Protein AF-A0A329RG04-F1 (afdb_monomer_lite)

InterPro domains:
  IPR012337 Ribonuclease H-like superfamily [SSF53098] (7-41)
  IPR036397 Ribonuclease H superfamily [G3DSA:3.30.420.10] (1-41)

Structure (mmCIF, N/CA/C/O backbone):
data_AF-A0A329RG04-F1
#
_entry.id   AF-A0A329RG04-F1
#
loop_
_atom_site.group_PDB
_atom_site.id
_atom_site.type_symbol
_atom_site.label_atom_id
_atom_site.label_alt_id
_atom_site.label_comp_id
_atom_site.label_asym_id
_atom_site.label_entity_id
_atom_site.label_seq_id
_atom_site.pdbx_PDB_ins_code
_atom_site.Cartn_x
_atom_site.Cartn_y
_atom_site.Cartn_z
_atom_site.occupancy
_atom_site.B_iso_or_equiv
_atom_site.auth_seq_id
_atom_sit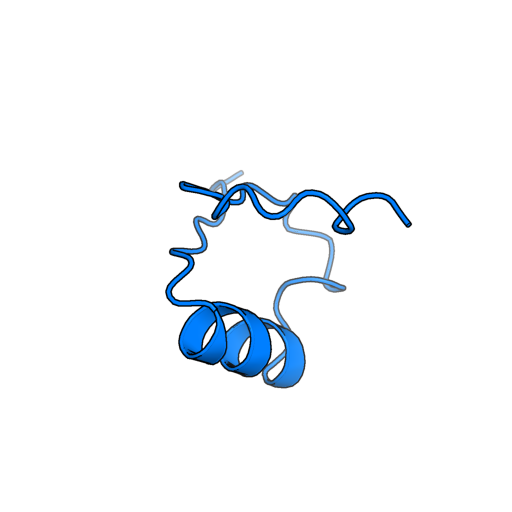e.auth_comp_id
_atom_site.auth_asym_id
_atom_site.auth_atom_id
_atom_site.pdbx_PDB_model_num
ATOM 1 N N . MET A 1 1 ? 4.019 -13.859 11.880 1.00 48.19 1 MET A N 1
ATOM 2 C CA . MET A 1 1 ? 3.559 -13.183 10.647 1.00 48.19 1 MET A CA 1
ATOM 3 C C . MET A 1 1 ? 3.468 -11.699 10.962 1.00 48.19 1 MET A C 1
ATOM 5 O O . MET A 1 1 ? 2.784 -11.338 11.909 1.00 48.19 1 MET A O 1
ATOM 9 N N . GLU A 1 2 ? 4.234 -10.860 10.269 1.00 56.53 2 GLU A N 1
ATOM 10 C CA . GLU A 1 2 ? 4.479 -9.450 10.650 1.00 56.53 2 GLU A CA 1
ATOM 11 C C . GLU A 1 2 ? 3.216 -8.565 10.597 1.00 56.53 2 GLU A C 1
ATOM 13 O O . GLU A 1 2 ? 3.141 -7.508 11.210 1.00 56.53 2 GLU A O 1
ATOM 18 N N . ASN A 1 3 ? 2.177 -9.051 9.925 1.00 60.75 3 ASN A N 1
ATOM 19 C CA . ASN A 1 3 ? 0.852 -8.459 9.767 1.00 60.75 3 ASN A CA 1
ATOM 20 C C . ASN A 1 3 ? -0.241 -9.156 10.608 1.00 60.75 3 ASN A C 1
ATOM 22 O O . ASN A 1 3 ? -1.421 -8.931 10.371 1.00 60.75 3 ASN A O 1
ATOM 26 N N . ALA A 1 4 ? 0.125 -10.001 11.581 1.00 65.50 4 ALA A N 1
ATOM 27 C CA . ALA A 1 4 ? -0.819 -10.752 12.424 1.00 65.50 4 ALA A CA 1
ATOM 28 C C . ALA A 1 4 ? -1.432 -9.941 13.576 1.00 65.50 4 ALA A C 1
ATOM 30 O O . ALA A 1 4 ? -2.113 -10.496 14.434 1.00 65.50 4 ALA A O 1
ATOM 31 N N . THR A 1 5 ? -1.171 -8.638 13.636 1.00 65.44 5 THR A N 1
ATOM 32 C CA . THR A 1 5 ? -1.808 -7.805 14.649 1.00 65.44 5 THR A CA 1
ATOM 33 C C . THR A 1 5 ? -3.160 -7.363 14.103 1.00 65.44 5 THR A C 1
ATOM 35 O O . THR A 1 5 ? -3.205 -6.765 13.034 1.00 65.44 5 THR A O 1
ATOM 38 N N . ASP A 1 6 ? -4.239 -7.555 14.863 1.00 65.19 6 ASP A N 1
ATOM 39 C CA . ASP A 1 6 ? -5.600 -7.029 14.608 1.00 65.19 6 ASP A CA 1
ATOM 40 C C . ASP A 1 6 ? -5.666 -5.478 14.548 1.00 65.19 6 ASP A C 1
ATOM 42 O O . ASP A 1 6 ? -6.709 -4.834 14.557 1.00 65.19 6 ASP A O 1
ATOM 46 N N . LYS A 1 7 ? -4.507 -4.821 14.486 1.00 68.75 7 LYS A N 1
ATOM 47 C CA . LYS A 1 7 ? -4.375 -3.385 14.320 1.00 68.75 7 LYS A CA 1
ATOM 48 C C . LYS A 1 7 ? -4.443 -3.069 12.836 1.00 68.75 7 LYS A C 1
ATOM 50 O O . LYS A 1 7 ? -3.533 -3.380 12.069 1.00 68.75 7 LYS A O 1
ATOM 55 N N . LYS A 1 8 ? -5.506 -2.367 12.447 1.00 71.69 8 LYS A N 1
ATOM 56 C CA . LYS A 1 8 ? -5.620 -1.765 11.120 1.00 71.69 8 LYS A CA 1
ATOM 57 C C . LYS A 1 8 ? -4.430 -0.832 10.885 1.00 71.69 8 LYS A C 1
ATOM 59 O O . LYS A 1 8 ? -4.284 0.188 11.564 1.00 71.69 8 LYS A O 1
ATOM 64 N N . ILE A 1 9 ? -3.577 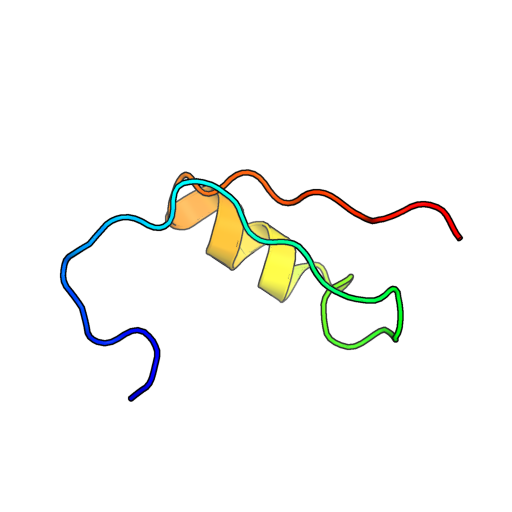-1.182 9.924 1.00 71.56 9 ILE A N 1
ATOM 65 C CA . ILE A 1 9 ? -2.524 -0.286 9.446 1.00 71.56 9 ILE A CA 1
ATOM 66 C C . ILE A 1 9 ? -3.209 0.990 8.924 1.00 71.56 9 ILE A C 1
ATOM 68 O O . ILE A 1 9 ? -4.250 0.940 8.274 1.00 71.56 9 ILE A O 1
ATOM 72 N N . LYS A 1 10 ? -2.687 2.160 9.306 1.00 72.12 10 LYS A N 1
ATOM 73 C CA . LYS A 1 10 ? -3.253 3.457 8.892 1.00 72.12 10 LYS A CA 1
ATOM 74 C C . LYS A 1 10 ? -2.635 3.962 7.588 1.00 72.12 10 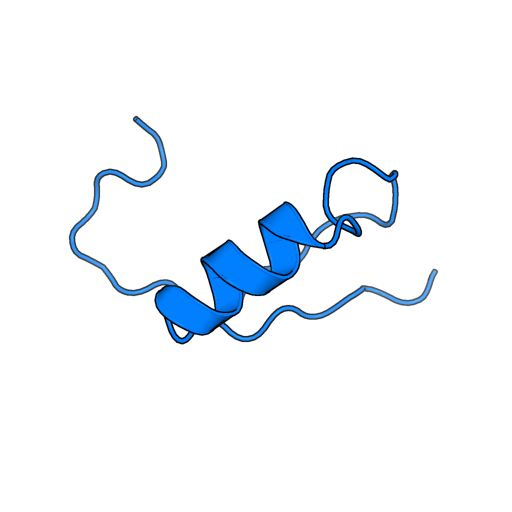LYS A C 1
ATOM 76 O O . LYS A 1 10 ? -3.291 4.685 6.842 1.00 72.12 10 LYS A O 1
ATOM 81 N N . ARG A 1 11 ? -1.369 3.619 7.336 1.00 71.12 11 ARG A N 1
ATOM 82 C CA . ARG A 1 11 ? -0.580 4.102 6.197 1.00 71.12 11 ARG A CA 1
ATOM 83 C C . ARG A 1 11 ? 0.569 3.141 5.918 1.00 71.12 11 ARG A C 1
ATOM 85 O O . ARG A 1 11 ? 1.270 2.757 6.852 1.00 71.12 11 ARG A O 1
ATOM 92 N N . LEU A 1 12 ? 0.766 2.791 4.651 1.00 77.19 12 LEU A N 1
ATOM 93 C CA . LEU A 1 12 ? 1.896 1.985 4.196 1.00 77.19 12 LEU A CA 1
ATOM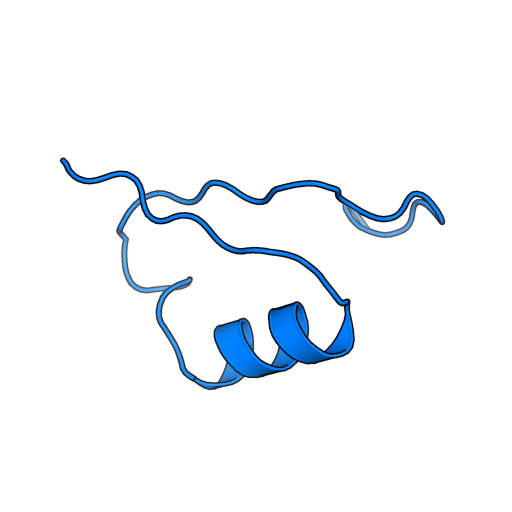 94 C C . LEU A 1 12 ? 2.772 2.828 3.263 1.00 77.19 12 LEU A C 1
ATOM 96 O O . LEU A 1 12 ? 2.292 3.247 2.208 1.00 77.19 12 LEU A O 1
ATOM 100 N N . ARG A 1 13 ? 4.043 3.028 3.638 1.00 77.25 13 ARG A N 1
ATOM 101 C CA . ARG A 1 13 ? 5.086 3.563 2.751 1.00 77.25 13 ARG A CA 1
ATOM 102 C C . ARG A 1 13 ? 5.982 2.427 2.274 1.00 77.25 13 ARG A C 1
ATOM 104 O O . ARG A 1 13 ? 6.424 1.612 3.082 1.00 77.25 13 ARG A O 1
ATOM 111 N N . SER A 1 14 ? 6.241 2.389 0.976 1.00 72.44 14 SER A N 1
ATOM 112 C CA . SER A 1 14 ? 7.148 1.428 0.353 1.00 72.44 14 SER 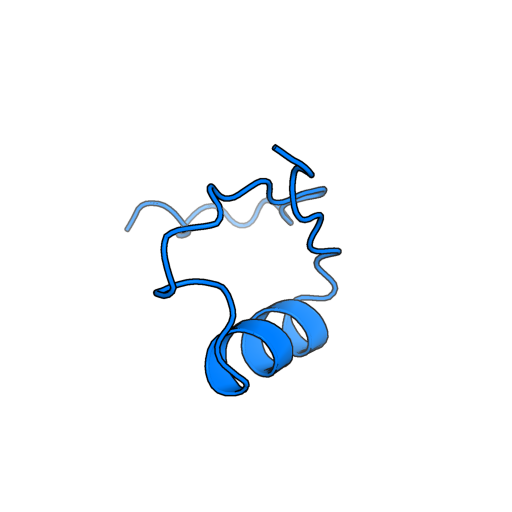A CA 1
ATOM 113 C C . SER A 1 14 ? 8.093 2.164 -0.582 1.00 72.44 14 SER A C 1
ATOM 115 O O . SER A 1 14 ? 7.714 3.167 -1.184 1.00 72.44 14 SER A O 1
ATOM 117 N N . ASP A 1 15 ? 9.315 1.655 -0.689 1.00 75.81 15 ASP A N 1
ATOM 118 C CA . ASP A 1 15 ? 10.262 2.097 -1.704 1.00 75.81 15 ASP A CA 1
ATOM 119 C C . ASP A 1 15 ? 9.786 1.674 -3.110 1.00 75.81 15 ASP A C 1
ATOM 121 O O . ASP A 1 15 ? 9.083 0.667 -3.263 1.00 75.81 15 ASP A O 1
ATOM 125 N N . ASN A 1 16 ? 10.167 2.438 -4.139 1.00 68.00 16 ASN A N 1
ATOM 126 C CA . ASN A 1 16 ? 9.723 2.253 -5.527 1.00 68.00 16 ASN A CA 1
ATOM 127 C C . ASN A 1 16 ? 10.260 0.980 -6.202 1.00 68.00 16 ASN A C 1
ATOM 129 O O . ASN A 1 16 ? 10.001 0.764 -7.387 1.00 68.00 16 ASN A O 1
ATOM 133 N N . GLY A 1 17 ? 10.984 0.122 -5.482 1.00 67.50 17 GLY A N 1
ATOM 134 C CA . GLY A 1 17 ? 11.480 -1.163 -5.960 1.00 67.50 17 GLY A CA 1
ATOM 135 C C . GLY A 1 17 ? 10.382 -2.182 -6.289 1.00 67.50 17 GLY A C 1
ATOM 136 O O . GLY A 1 17 ? 10.292 -3.190 -5.601 1.00 67.50 17 GLY A O 1
ATOM 137 N N . GLY A 1 18 ? 9.566 -1.930 -7.325 1.00 67.62 18 GLY A N 1
ATOM 138 C CA . GLY A 1 18 ? 8.748 -2.830 -8.169 1.00 67.62 18 GLY A CA 1
ATOM 139 C C . GLY A 1 18 ? 7.775 -3.829 -7.517 1.00 67.62 18 GLY A C 1
ATOM 140 O O . GLY A 1 18 ? 6.642 -3.989 -7.967 1.00 67.62 18 GLY A O 1
ATOM 141 N N . LYS A 1 19 ? 8.183 -4.512 -6.448 1.00 70.00 19 LYS A N 1
ATOM 142 C CA . LYS A 1 19 ? 7.432 -5.532 -5.709 1.00 70.00 19 LYS A CA 1
ATOM 143 C C . LYS A 1 19 ? 6.112 -5.020 -5.134 1.00 70.00 19 LYS A C 1
ATOM 145 O O . LYS A 1 19 ? 5.186 -5.812 -4.985 1.00 70.00 19 LYS A O 1
ATOM 150 N N . TYR A 1 20 ? 6.006 -3.722 -4.859 1.00 67.69 20 TYR A N 1
ATOM 151 C CA . TYR A 1 20 ? 4.837 -3.120 -4.210 1.00 67.69 20 TYR A CA 1
ATOM 152 C C . TYR A 1 20 ? 3.984 -2.254 -5.146 1.00 67.69 20 TYR A C 1
ATOM 154 O O . TYR A 1 20 ? 2.985 -1.684 -4.725 1.00 67.69 20 TYR A O 1
ATOM 162 N N . THR A 1 21 ? 4.308 -2.189 -6.440 1.00 69.31 21 THR A N 1
ATOM 163 C CA . THR A 1 21 ? 3.541 -1.390 -7.416 1.00 69.31 21 THR A CA 1
ATOM 164 C C . THR A 1 21 ? 2.533 -2.219 -8.225 1.00 69.31 21 THR A C 1
ATOM 166 O O . THR A 1 21 ? 1.727 -1.667 -8.981 1.00 69.31 21 THR A O 1
ATOM 169 N N . GLY A 1 22 ? 2.527 -3.545 -8.046 1.00 76.62 22 GLY A N 1
ATOM 170 C CA . GLY A 1 22 ? 1.686 -4.476 -8.798 1.00 76.62 22 GLY A CA 1
ATOM 171 C C . GLY A 1 22 ? 0.185 -4.379 -8.491 1.00 76.62 22 GLY A C 1
ATOM 172 O O . GLY A 1 22 ? -0.238 -4.066 -7.378 1.00 76.62 22 GLY A O 1
ATOM 173 N N . ARG A 1 23 ? -0.652 -4.738 -9.479 1.00 82.56 23 ARG A N 1
ATOM 174 C CA . ARG A 1 23 ? -2.128 -4.717 -9.369 1.00 82.56 23 ARG A CA 1
ATOM 175 C C . ARG A 1 23 ? -2.653 -5.539 -8.187 1.00 82.56 23 ARG A C 1
ATOM 177 O O . ARG A 1 23 ? -3.564 -5.093 -7.501 1.00 82.56 23 ARG A O 1
ATOM 184 N N . ARG A 1 24 ? -2.045 -6.701 -7.921 1.00 81.25 24 ARG A N 1
ATOM 185 C CA . ARG A 1 24 ? -2.404 -7.571 -6.785 1.00 81.25 24 ARG A CA 1
ATOM 186 C C . ARG A 1 24 ? -2.175 -6.893 -5.433 1.00 81.25 24 ARG A C 1
ATOM 188 O O . ARG A 1 24 ? -2.964 -7.078 -4.516 1.00 81.25 24 ARG A O 1
ATOM 195 N N . PHE A 1 25 ? -1.123 -6.085 -5.324 1.00 77.88 25 PHE A N 1
ATOM 196 C CA . PHE A 1 25 ? -0.814 -5.363 -4.095 1.00 77.88 25 PHE A CA 1
ATOM 197 C C . PHE A 1 25 ? -1.798 -4.214 -3.861 1.00 77.8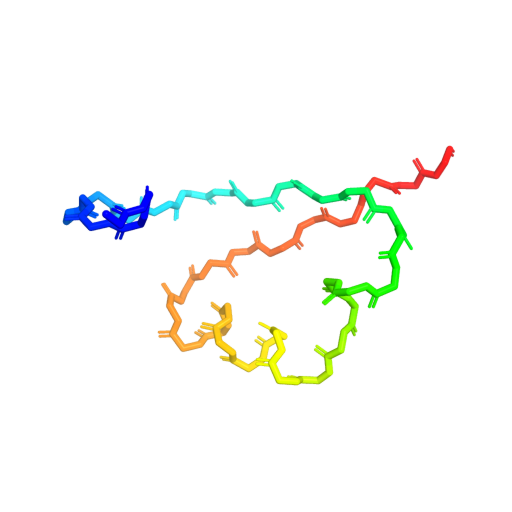8 25 PHE A C 1
ATOM 199 O O . PHE A 1 25 ? -2.317 -4.057 -2.759 1.00 77.88 25 PHE A O 1
ATOM 206 N N . LYS A 1 26 ? -2.148 -3.477 -4.923 1.00 78.56 26 LYS A N 1
ATOM 207 C CA . LYS A 1 26 ? -3.203 -2.453 -4.867 1.00 78.56 26 LYS A CA 1
ATOM 208 C C . LYS A 1 26 ? -4.555 -3.034 -4.455 1.00 78.56 26 LYS A C 1
ATOM 210 O O . LYS A 1 26 ? -5.236 -2.437 -3.629 1.00 78.56 26 LYS A O 1
ATOM 215 N N . ASP A 1 27 ? -4.923 -4.191 -5.000 1.00 83.50 27 ASP A N 1
ATOM 216 C CA . ASP A 1 27 ? -6.184 -4.865 -4.675 1.00 83.50 27 ASP A CA 1
ATOM 217 C C . ASP A 1 27 ? -6.244 -5.291 -3.199 1.00 83.50 27 ASP A C 1
ATOM 219 O O . ASP A 1 27 ? -7.207 -4.990 -2.494 1.00 83.50 27 ASP A O 1
ATOM 223 N N . TYR A 1 28 ? -5.151 -5.871 -2.690 1.00 82.44 28 TYR A N 1
ATOM 224 C CA . TYR A 1 28 ? -5.001 -6.208 -1.274 1.00 82.44 28 TYR A CA 1
ATOM 225 C C . TYR A 1 28 ? -5.150 -4.981 -0.357 1.00 82.44 28 TYR A C 1
ATOM 227 O O . TYR A 1 28 ? -5.889 -5.026 0.630 1.00 82.44 28 TYR A O 1
ATOM 235 N N . LEU A 1 29 ? -4.491 -3.866 -0.691 1.00 79.31 29 LEU A N 1
ATOM 236 C CA . LEU A 1 29 ? -4.587 -2.631 0.091 1.00 79.31 29 LEU A CA 1
ATOM 237 C C . LEU A 1 29 ? -5.994 -2.030 0.049 1.00 79.31 29 LEU A C 1
ATOM 239 O O . LEU A 1 29 ? -6.499 -1.610 1.091 1.00 79.31 29 LEU A O 1
ATOM 243 N N . ASN A 1 30 ? -6.653 -2.064 -1.113 1.00 78.25 30 ASN A N 1
ATOM 244 C CA . ASN A 1 30 ? -8.035 -1.617 -1.266 1.00 78.25 30 ASN A CA 1
ATOM 245 C C . ASN A 1 30 ? -8.984 -2.442 -0.382 1.00 78.25 30 ASN A C 1
ATOM 247 O O . ASN A 1 30 ? -9.742 -1.885 0.409 1.00 78.25 30 ASN A O 1
ATOM 251 N N . ARG A 1 31 ? -8.861 -3.776 -0.415 1.00 81.94 31 ARG A N 1
ATOM 252 C CA . ARG A 1 31 ? -9.663 -4.684 0.420 1.00 81.94 31 ARG A CA 1
ATOM 253 C C . ARG A 1 31 ? -9.437 -4.470 1.917 1.00 81.94 31 ARG A C 1
ATOM 255 O O . ARG A 1 31 ? -10.359 -4.618 2.711 1.00 81.94 31 ARG A O 1
ATOM 262 N N . SER A 1 32 ? -8.218 -4.111 2.306 1.00 75.25 32 SER A N 1
ATOM 263 C CA . SER A 1 32 ? -7.859 -3.830 3.698 1.00 75.25 32 SER A CA 1
ATOM 264 C C . SER A 1 32 ? -8.232 -2.399 4.145 1.00 75.25 32 SER A C 1
ATOM 266 O O . SER A 1 32 ? -8.123 -2.056 5.325 1.00 75.25 32 SER A O 1
ATOM 268 N N . GLY A 1 33 ? -8.687 -1.541 3.222 1.00 74.75 33 GLY A N 1
ATOM 269 C CA . GLY A 1 33 ? -8.976 -0.128 3.485 1.00 74.75 33 GLY A CA 1
ATOM 270 C C . GLY A 1 33 ? -7.724 0.690 3.816 1.00 74.75 33 GLY A C 1
ATOM 271 O O . GLY A 1 33 ? -7.806 1.682 4.542 1.00 74.75 33 GLY A O 1
ATOM 272 N N . ASN A 1 34 ? -6.568 0.239 3.330 1.00 75.50 34 ASN A N 1
ATOM 273 C CA . ASN A 1 34 ? -5.264 0.837 3.561 1.00 75.50 34 ASN A CA 1
ATOM 274 C C . ASN A 1 34 ? -4.902 1.777 2.409 1.00 75.50 34 ASN A C 1
ATOM 276 O O . ASN A 1 34 ? -4.886 1.374 1.247 1.00 75.50 34 ASN A O 1
ATOM 280 N N . LYS A 1 35 ? -4.564 3.031 2.730 1.00 76.56 35 LYS A N 1
ATOM 281 C CA . LYS A 1 35 ? -4.039 3.977 1.739 1.00 76.56 35 LYS A CA 1
ATOM 282 C C . LYS A 1 35 ? -2.545 3.722 1.533 1.00 76.56 35 LYS A C 1
ATOM 284 O O . LYS A 1 35 ? -1.769 3.752 2.491 1.00 76.56 35 LYS A O 1
ATOM 289 N N . HIS A 1 36 ? -2.170 3.460 0.283 1.00 75.19 36 HIS A N 1
ATOM 290 C CA . HIS A 1 36 ? -0.778 3.356 -0.141 1.00 75.19 36 HIS A CA 1
ATOM 291 C C . HIS A 1 36 ? -0.260 4.725 -0.551 1.00 75.19 36 HIS A C 1
ATOM 293 O O . HIS A 1 36 ? -0.914 5.403 -1.344 1.00 75.19 36 HIS A O 1
ATOM 299 N N . GLU A 1 37 ? 0.918 5.098 -0.072 1.00 70.44 37 GLU A N 1
ATOM 300 C CA . GLU A 1 37 ? 1.625 6.257 -0.594 1.00 70.44 37 GLU A CA 1
ATOM 301 C C . GLU A 1 37 ? 2.976 5.848 -1.137 1.00 70.44 37 GLU A C 1
ATOM 303 O O . GLU A 1 37 ? 3.809 5.289 -0.419 1.00 70.44 37 GLU A O 1
ATOM 308 N N . ASN A 1 38 ? 3.178 6.177 -2.407 1.00 65.50 38 ASN A N 1
ATOM 309 C CA . ASN A 1 38 ? 4.478 6.084 -3.035 1.00 65.50 38 ASN A CA 1
ATOM 310 C C . ASN A 1 38 ? 5.298 7.292 -2.596 1.00 65.50 38 ASN A C 1
ATOM 312 O O . ASN A 1 38 ? 4.856 8.435 -2.737 1.00 65.50 38 ASN A O 1
ATOM 316 N N . THR A 1 39 ? 6.498 7.051 -2.087 1.00 58.41 39 THR A N 1
ATOM 317 C CA . THR A 1 39 ? 7.503 8.106 -1.999 1.00 58.41 39 THR A CA 1
ATOM 318 C C . THR A 1 39 ? 7.987 8.417 -3.409 1.00 58.41 39 THR A C 1
ATOM 320 O O . THR A 1 39 ? 8.526 7.548 -4.089 1.00 58.41 39 THR A O 1
ATOM 323 N N . VAL A 1 40 ? 7.759 9.649 -3.867 1.00 56.62 40 VAL A N 1
ATOM 324 C CA . VAL A 1 40 ? 8.528 10.234 -4.977 1.00 56.62 40 VAL A CA 1
ATOM 325 C C . VAL A 1 40 ? 10.016 10.158 -4.598 1.00 56.62 40 VAL A C 1
ATOM 327 O O . VAL A 1 40 ? 10.306 10.367 -3.416 1.00 56.62 40 VAL A O 1
ATOM 330 N N . PRO A 1 41 ? 10.925 9.783 -5.519 1.00 62.94 41 PRO A N 1
ATOM 331 C CA . PRO A 1 41 ? 12.356 9.878 -5.247 1.00 62.94 41 PRO A CA 1
ATOM 332 C C . PRO A 1 41 ? 12.759 11.312 -4.887 1.00 62.94 41 PRO A C 1
ATOM 334 O O . PRO A 1 41 ? 12.121 12.255 -5.414 1.00 62.94 41 PRO A O 1
#

Sequence (41 aa):
MENATDKKIKRLRSDNGGKYTGRRFKDYLNRSGNKHENTVP

Radius of gyration: 10.73 Å; chains: 1; bounding box: 22×23×24 Å

pLDDT: mean 71.3, std 7.88, range [48.19, 83.5]

Secondary structure (DSSP, 8-state):
-TT-SSS--S-EEE-SSSTTSSHHHHHHHHHHTPPEEEPP-

Foldseek 3Di:
DVPPDPDQDAEDEDEPPPPCPDPVNVVVCVVSVYDYDYDDD

Organism: NCBI:txid29920